Protein AF-A0AAE1PYU4-F1 (afdb_monomer_lite)

Foldseek 3Di:
DDPDDLVRVCVVCQVQQDDPDDPDRDHSSNLVVLLVCCVVPVDLDDDDDDDDDDSVRSVVSNVSVVVVVVVVCVVPVPDPPDPPPD

Organism: NCBI:txid1843537

Secondary structure (DSSP, 8-state):
-PPPPHHHHHHHHHHHH--SS-SSPPPHHHHHHHHHHHHHHS-----SSSSS--HHHHHHHHHHHHHHHHHHHHHH----------

Radius of gyration: 16.15 Å; chains: 1; bounding box: 34×29×56 Å

pLDDT: mean 74.1, std 12.08, range [42.44, 89.62]

Sequence (86 aa):
MSGPSQHELLDEFSPLLRSTKQGNPIPPHTQLLIALRVYASGSFQHIGDTSGPTQASISRIFTRITNIMNTKAAEEINMPSTPQQL

Structure (mmCIF, N/CA/C/O backbone):
data_AF-A0AAE1PYU4-F1
#
_entry.id   AF-A0AAE1PYU4-F1
#
loop_
_atom_site.group_PDB
_atom_site.id
_atom_site.type_symbol
_atom_site.label_atom_id
_atom_site.label_alt_id
_atom_site.label_comp_id
_atom_site.label_asym_id
_atom_site.label_entity_id
_atom_site.label_seq_id
_atom_site.pdbx_PDB_ins_code
_atom_site.Cartn_x
_atom_site.Cartn_y
_atom_site.Cartn_z
_atom_site.occupancy
_atom_site.B_iso_or_equiv
_atom_site.auth_seq_id
_atom_site.auth_comp_id
_atom_site.auth_asym_id
_atom_site.auth_atom_id
_atom_site.pdbx_PDB_model_num
ATOM 1 N N . MET A 1 1 ? -16.392 -18.352 8.904 1.00 45.56 1 MET A N 1
ATOM 2 C CA . MET A 1 1 ? -16.461 -17.041 8.226 1.00 45.56 1 MET A CA 1
ATOM 3 C C . MET A 1 1 ? -15.356 -17.042 7.189 1.00 45.56 1 MET A C 1
ATOM 5 O O . MET A 1 1 ? -14.197 -17.087 7.579 1.00 45.56 1 MET A O 1
ATOM 9 N N . SER A 1 2 ? -15.692 -17.164 5.903 1.00 60.62 2 SER A N 1
ATOM 10 C CA . SER A 1 2 ? -14.681 -17.062 4.845 1.00 60.62 2 SER A CA 1
ATOM 11 C C . SER A 1 2 ? -14.261 -15.595 4.779 1.00 60.62 2 SER A C 1
ATOM 13 O O . SER A 1 2 ? -15.137 -14.736 4.732 1.00 60.62 2 SER A O 1
ATOM 15 N N . GLY A 1 3 ? -12.963 -15.305 4.893 1.00 59.47 3 GLY A N 1
ATOM 16 C CA . GLY A 1 3 ? -12.458 -13.932 4.804 1.00 59.47 3 GLY A CA 1
ATOM 17 C C . GLY A 1 3 ? -12.788 -13.292 3.449 1.00 59.47 3 GLY A C 1
ATOM 18 O O . GLY A 1 3 ? -13.135 -14.022 2.513 1.00 59.47 3 GLY A O 1
ATOM 19 N N . PRO A 1 4 ? -12.682 -11.957 3.332 1.00 68.12 4 PRO A N 1
ATOM 20 C CA . PRO A 1 4 ? -12.968 -11.266 2.081 1.00 68.12 4 PRO A CA 1
ATOM 21 C C . PRO A 1 4 ? -12.102 -11.844 0.961 1.00 68.12 4 PRO A C 1
ATOM 23 O O . PRO A 1 4 ? -10.893 -12.051 1.122 1.00 68.12 4 PRO A O 1
ATOM 26 N N . SER A 1 5 ? -12.733 -12.152 -0.170 1.00 74.31 5 SER A N 1
ATOM 27 C CA . SER A 1 5 ? -12.014 -12.706 -1.317 1.00 74.31 5 SER A CA 1
ATOM 28 C C . SER A 1 5 ? -11.100 -11.636 -1.917 1.00 74.31 5 SER A C 1
ATOM 30 O O . SER A 1 5 ? -11.411 -10.449 -1.867 1.00 74.31 5 SER A O 1
ATOM 32 N N . GLN A 1 6 ? -9.980 -12.033 -2.535 1.00 63.88 6 GLN A N 1
ATOM 33 C CA . GLN A 1 6 ? -9.036 -11.072 -3.132 1.00 63.88 6 GLN A CA 1
ATOM 34 C C . GLN A 1 6 ? -9.719 -10.112 -4.120 1.00 63.88 6 GLN A C 1
ATOM 36 O O . GLN A 1 6 ? -9.373 -8.939 -4.172 1.00 63.88 6 GLN A O 1
ATOM 41 N N . HIS A 1 7 ? -10.725 -10.589 -4.857 1.00 70.56 7 HIS A N 1
ATOM 42 C CA . HIS A 1 7 ? -11.530 -9.771 -5.766 1.00 70.56 7 HIS A CA 1
ATOM 43 C C . HIS A 1 7 ? -12.361 -8.692 -5.055 1.00 70.56 7 HIS A C 1
ATOM 45 O O . HIS A 1 7 ? -12.466 -7.580 -5.555 1.00 70.56 7 HIS A O 1
ATOM 51 N N . GLU A 1 8 ? -12.879 -8.993 -3.868 1.00 76.62 8 GLU A N 1
ATOM 52 C CA . GLU A 1 8 ? -13.721 -8.098 -3.066 1.00 76.62 8 GLU A CA 1
ATOM 53 C C . GLU A 1 8 ? -12.906 -6.914 -2.528 1.00 76.62 8 GLU A C 1
ATOM 55 O O . GLU A 1 8 ? -13.286 -5.755 -2.680 1.00 76.62 8 GLU A O 1
ATOM 60 N N . LEU A 1 9 ? -11.703 -7.204 -2.017 1.00 72.12 9 LEU A N 1
ATOM 61 C CA . LEU A 1 9 ? -10.736 -6.177 -1.623 1.00 72.12 9 LEU A CA 1
ATOM 62 C C . LEU A 1 9 ? -10.276 -5.345 -2.826 1.00 72.12 9 LEU A C 1
ATOM 64 O O . LEU A 1 9 ? -10.031 -4.146 -2.708 1.00 72.12 9 LEU A O 1
ATOM 68 N N . LEU A 1 10 ? -10.142 -5.958 -4.003 1.00 72.44 10 LEU A N 1
ATOM 69 C CA . LEU A 1 10 ? -9.771 -5.218 -5.203 1.00 72.44 10 LEU A CA 1
ATOM 70 C C . LEU A 1 10 ? -10.864 -4.255 -5.645 1.00 72.44 10 LEU A C 1
ATOM 72 O O . LEU A 1 10 ? -10.524 -3.128 -5.992 1.00 72.44 10 LEU A O 1
ATOM 76 N N . ASP A 1 11 ? -12.133 -4.647 -5.613 1.00 79.50 11 ASP A N 1
ATOM 77 C CA . ASP A 1 11 ? -13.236 -3.754 -5.972 1.00 79.50 11 ASP A CA 1
ATOM 78 C C . ASP A 1 11 ? -13.343 -2.568 -5.007 1.00 79.50 11 ASP A C 1
ATOM 80 O O . ASP A 1 11 ? -13.516 -1.429 -5.445 1.00 79.50 11 ASP A O 1
ATOM 84 N N . GLU A 1 12 ? -13.124 -2.802 -3.714 1.00 77.75 12 GLU A N 1
ATOM 85 C CA . GLU A 1 12 ? -13.136 -1.756 -2.692 1.00 77.75 12 GLU A CA 1
ATOM 86 C C . GLU A 1 12 ? -11.959 -0.769 -2.833 1.00 77.75 12 GLU A C 1
ATOM 88 O O . GLU A 1 12 ? -12.134 0.450 -2.750 1.00 77.75 12 GLU A O 1
ATOM 93 N N . PHE A 1 13 ? -10.744 -1.271 -3.080 1.00 73.56 13 PHE A N 1
ATOM 94 C CA . PHE A 1 13 ? -9.535 -0.441 -3.137 1.00 73.56 13 PHE A CA 1
ATOM 95 C C . PHE A 1 13 ? -9.242 0.126 -4.536 1.00 73.56 13 PHE A C 1
ATOM 97 O O . PHE A 1 13 ? -8.561 1.146 -4.658 1.00 73.56 13 PHE A O 1
ATOM 104 N N . SER A 1 14 ? -9.755 -0.482 -5.609 1.00 74.06 14 SER A N 1
ATOM 105 C CA . SER A 1 14 ? -9.573 -0.046 -7.003 1.00 74.06 14 SER A CA 1
ATOM 106 C C . SER A 1 14 ? -9.871 1.441 -7.239 1.00 74.06 14 SER A C 1
ATOM 108 O O . SER A 1 14 ? -9.000 2.117 -7.801 1.00 74.06 14 SER A O 1
ATOM 110 N N . PRO A 1 15 ? -11.014 2.013 -6.804 1.00 73.25 15 PRO A N 1
ATOM 111 C CA . PRO A 1 15 ? -11.282 3.440 -6.992 1.00 73.25 15 PRO A CA 1
ATOM 112 C C . PRO A 1 15 ? -10.291 4.340 -6.235 1.00 73.25 15 PRO A C 1
ATOM 114 O O . PRO A 1 15 ? -9.945 5.412 -6.726 1.00 73.25 15 PRO A O 1
ATOM 117 N N . LEU A 1 16 ? -9.770 3.882 -5.093 1.00 72.81 16 LEU A N 1
ATOM 118 C CA . LEU A 1 16 ? -8.847 4.632 -4.231 1.00 72.81 16 LEU A CA 1
ATOM 119 C C . LEU A 1 16 ? -7.384 4.548 -4.705 1.00 72.81 16 LEU A C 1
ATOM 121 O O . LEU A 1 16 ? -6.580 5.447 -4.441 1.00 72.81 16 LEU A O 1
ATOM 125 N N . LEU A 1 17 ? -7.030 3.486 -5.435 1.00 73.50 17 LEU A N 1
ATOM 126 C CA . LEU A 1 17 ? -5.682 3.215 -5.951 1.00 73.50 17 LEU A CA 1
ATOM 127 C C . LEU A 1 17 ? -5.468 3.660 -7.402 1.00 73.50 17 LEU A C 1
ATOM 129 O O . LEU A 1 17 ? -4.324 3.737 -7.862 1.00 73.50 17 LEU A O 1
ATOM 133 N N . ARG A 1 18 ? -6.533 4.011 -8.132 1.00 66.88 18 ARG A N 1
ATOM 134 C CA . ARG A 1 18 ? -6.410 4.670 -9.440 1.00 66.88 18 ARG A CA 1
ATOM 135 C C . ARG A 1 18 ? -5.684 6.005 -9.253 1.00 66.88 18 ARG A C 1
ATOM 137 O O . ARG A 1 18 ? -6.155 6.905 -8.562 1.00 66.88 18 ARG A O 1
ATOM 144 N N . SER A 1 19 ? -4.473 6.125 -9.798 1.00 61.22 19 SER A N 1
ATOM 145 C CA . SER A 1 19 ? -3.725 7.385 -9.777 1.00 61.22 19 SER A CA 1
ATOM 146 C C . SER A 1 19 ? -4.104 8.248 -10.970 1.00 61.22 19 SER A C 1
ATOM 148 O O . SER A 1 19 ? -4.209 7.768 -12.097 1.00 61.22 19 SER A O 1
ATOM 150 N N . THR A 1 20 ? -4.284 9.536 -10.710 1.00 57.03 20 THR A N 1
ATOM 151 C CA . THR A 1 20 ? -4.619 10.560 -11.690 1.00 57.03 20 THR A CA 1
ATOM 152 C C . THR A 1 20 ? -3.420 10.847 -12.610 1.00 57.03 20 THR A C 1
ATOM 154 O O . THR A 1 20 ? -2.310 11.105 -12.155 1.00 57.03 20 THR A O 1
ATOM 157 N N . LYS A 1 21 ? -3.652 10.796 -13.928 1.00 52.31 21 LYS A N 1
ATOM 158 C CA . LYS A 1 21 ? -2.892 11.499 -14.986 1.00 52.31 21 LYS A CA 1
ATOM 159 C C . LYS A 1 21 ? -1.352 11.336 -15.050 1.00 52.31 21 LYS A C 1
ATOM 161 O O . LYS A 1 21 ? -0.684 12.274 -15.475 1.00 52.31 21 LYS A O 1
ATOM 166 N N . GLN A 1 22 ? -0.758 10.189 -14.711 1.00 53.84 22 GLN A N 1
ATOM 167 C CA . GLN A 1 22 ? 0.645 9.906 -15.083 1.00 53.84 22 GLN A CA 1
ATOM 168 C C . GLN A 1 22 ? 0.741 8.739 -16.063 1.00 53.84 22 GLN A C 1
ATOM 170 O O . GLN A 1 22 ? 0.037 7.749 -15.911 1.00 53.84 22 GLN A O 1
ATOM 175 N N . GLY A 1 23 ? 1.611 8.883 -17.068 1.00 49.50 23 GLY A N 1
ATOM 176 C CA . GLY A 1 23 ? 1.629 8.128 -18.329 1.00 49.50 23 GLY A CA 1
ATOM 177 C C . GLY A 1 23 ? 1.919 6.625 -18.272 1.00 49.50 23 GLY A C 1
ATOM 178 O O . GLY A 1 23 ? 2.081 6.033 -19.332 1.00 49.50 23 GLY A O 1
ATOM 179 N N . ASN A 1 24 ? 1.979 6.004 -17.090 1.00 53.44 24 ASN A N 1
ATOM 180 C CA . ASN A 1 24 ? 1.969 4.545 -16.946 1.00 53.44 24 ASN A CA 1
ATOM 181 C C . ASN A 1 24 ? 1.630 4.135 -15.491 1.00 53.44 24 ASN A C 1
ATOM 183 O O . ASN A 1 24 ? 2.530 3.825 -14.704 1.00 53.44 24 ASN A O 1
ATOM 187 N N . PRO A 1 25 ? 0.359 4.221 -15.057 1.00 67.62 25 PRO A N 1
ATOM 188 C CA . PRO A 1 25 ? 0.001 3.944 -13.673 1.00 67.62 25 PRO A CA 1
ATOM 189 C C . PRO A 1 25 ? 0.060 2.436 -13.401 1.00 67.62 25 PRO A C 1
ATOM 191 O O . PRO A 1 25 ? -0.604 1.648 -14.072 1.00 67.62 25 PRO A O 1
ATOM 194 N N . ILE A 1 26 ? 0.837 2.038 -12.387 1.00 76.69 26 ILE A N 1
ATOM 195 C CA . ILE A 1 26 ? 0.876 0.654 -11.894 1.00 76.69 26 ILE A CA 1
ATOM 196 C C . ILE A 1 26 ? -0.565 0.223 -11.557 1.00 76.69 26 ILE A C 1
ATOM 198 O O . ILE A 1 26 ? -1.246 0.956 -10.829 1.00 76.69 26 ILE A O 1
ATOM 202 N N . PRO A 1 27 ? -1.057 -0.928 -12.055 1.00 80.81 27 PRO A N 1
ATOM 203 C CA . P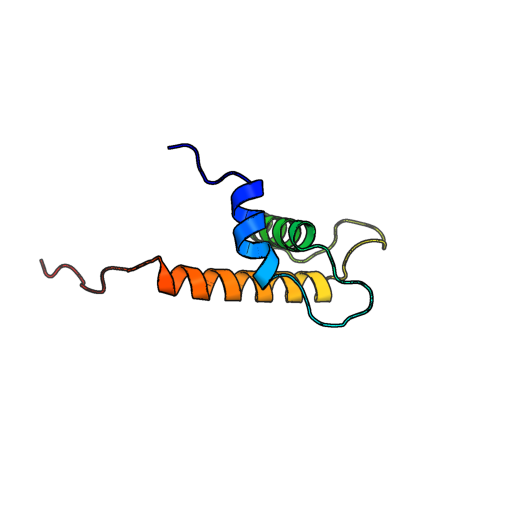RO A 1 27 ? -2.436 -1.347 -11.828 1.00 80.81 27 PRO A CA 1
ATOM 204 C C . PRO A 1 27 ? -2.775 -1.433 -10.331 1.00 80.81 27 PRO A C 1
ATOM 206 O O . PRO A 1 27 ? -1.928 -1.878 -9.553 1.00 80.81 27 PRO A O 1
ATOM 209 N N . PRO A 1 28 ? -4.002 -1.071 -9.907 1.00 81.62 28 PRO A N 1
ATOM 210 C CA . PRO A 1 28 ? -4.437 -1.156 -8.508 1.00 81.62 28 PRO A CA 1
ATOM 211 C C . PRO A 1 28 ? -4.133 -2.501 -7.837 1.00 81.62 28 PRO A C 1
ATOM 213 O O . PRO A 1 28 ? -3.641 -2.538 -6.714 1.00 81.62 28 PRO A O 1
ATOM 216 N N . HIS A 1 29 ? -4.338 -3.604 -8.561 1.00 82.69 29 HIS A N 1
ATOM 217 C CA . HIS A 1 29 ? -4.029 -4.943 -8.065 1.00 82.69 29 HIS A CA 1
ATOM 218 C C . HIS A 1 29 ? -2.536 -5.127 -7.779 1.00 82.69 29 HIS A C 1
ATOM 220 O O . HIS A 1 29 ? -2.152 -5.592 -6.709 1.00 82.69 29 HIS A O 1
ATOM 226 N N . THR A 1 30 ? -1.676 -4.685 -8.695 1.00 83.06 30 THR A N 1
ATOM 227 C CA . THR A 1 30 ? -0.224 -4.725 -8.515 1.00 83.06 30 THR A CA 1
ATOM 228 C C . THR A 1 30 ? 0.219 -3.838 -7.353 1.00 83.06 30 THR A C 1
ATOM 230 O O . THR A 1 30 ? 1.092 -4.236 -6.589 1.00 83.06 30 THR A O 1
ATOM 233 N N . GLN A 1 31 ? -0.401 -2.668 -7.170 1.00 86.25 31 GLN A N 1
ATOM 234 C CA . GLN A 1 31 ? -0.131 -1.805 -6.018 1.00 86.25 31 GLN A CA 1
ATOM 235 C C . GLN A 1 31 ? -0.454 -2.518 -4.695 1.00 86.25 31 GLN A C 1
ATOM 237 O O . GLN A 1 31 ? 0.370 -2.504 -3.780 1.00 86.25 31 GLN A O 1
ATOM 242 N N . LEU A 1 32 ? -1.609 -3.190 -4.614 1.00 85.88 32 LEU A N 1
ATOM 243 C CA . LEU A 1 32 ? -2.025 -3.931 -3.422 1.00 85.88 32 LEU A CA 1
ATOM 244 C C . LEU A 1 32 ? -1.067 -5.086 -3.104 1.00 85.88 32 LEU A C 1
ATOM 246 O O . LEU A 1 32 ? -0.599 -5.204 -1.974 1.00 85.88 32 LEU A O 1
ATOM 250 N N . LEU A 1 33 ? -0.703 -5.885 -4.110 1.00 85.94 33 LEU A N 1
ATOM 251 C CA . LEU A 1 33 ? 0.256 -6.982 -3.952 1.00 85.94 33 LEU A CA 1
ATOM 252 C C . LEU A 1 33 ? 1.638 -6.488 -3.499 1.00 85.94 33 LEU A C 1
ATOM 254 O O . LEU A 1 33 ? 2.276 -7.126 -2.663 1.00 85.94 33 LEU A O 1
ATOM 258 N N . ILE A 1 34 ? 2.091 -5.337 -4.007 1.00 86.31 34 ILE A N 1
ATOM 259 C CA . ILE A 1 34 ? 3.342 -4.705 -3.570 1.00 86.31 34 ILE A CA 1
ATOM 260 C C . ILE A 1 34 ? 3.269 -4.336 -2.085 1.00 86.31 34 ILE A C 1
ATOM 262 O O . ILE A 1 34 ? 4.199 -4.648 -1.344 1.00 86.31 34 ILE A O 1
ATOM 266 N N . ALA A 1 35 ? 2.181 -3.709 -1.631 1.00 87.50 35 ALA A N 1
ATOM 267 C CA . ALA A 1 35 ? 2.040 -3.356 -0.220 1.00 87.50 35 ALA A CA 1
ATOM 268 C C . ALA A 1 35 ? 1.966 -4.593 0.681 1.00 87.50 35 ALA A C 1
ATOM 270 O O . ALA A 1 35 ? 2.672 -4.647 1.683 1.00 87.50 35 ALA A O 1
ATOM 271 N N . LEU A 1 36 ? 1.189 -5.612 0.301 1.00 87.00 36 LEU A N 1
ATOM 272 C CA . LEU A 1 36 ? 1.107 -6.881 1.033 1.00 87.00 36 LEU A CA 1
ATOM 273 C C . LEU A 1 36 ? 2.474 -7.553 1.158 1.00 87.00 36 LEU A C 1
ATOM 275 O O . LEU A 1 36 ? 2.846 -8.017 2.235 1.00 87.00 36 LEU A O 1
ATOM 279 N N . ARG A 1 37 ? 3.262 -7.544 0.080 1.00 85.44 37 ARG A N 1
ATOM 280 C CA . ARG A 1 37 ? 4.635 -8.046 0.107 1.00 85.44 37 ARG A CA 1
ATOM 281 C C . ARG A 1 37 ? 5.494 -7.284 1.115 1.00 85.44 37 ARG A C 1
ATOM 283 O O . ARG A 1 37 ? 6.240 -7.920 1.856 1.00 85.44 37 ARG A O 1
ATOM 290 N N . VAL A 1 38 ? 5.397 -5.955 1.152 1.00 86.25 38 VAL A N 1
ATOM 291 C CA . VAL A 1 38 ? 6.137 -5.127 2.118 1.00 86.25 38 VAL A CA 1
ATOM 292 C C . VAL A 1 38 ? 5.680 -5.411 3.548 1.00 86.25 38 VAL A C 1
ATOM 294 O O . VAL A 1 38 ? 6.536 -5.577 4.409 1.00 86.25 38 VAL A O 1
ATOM 297 N N . TYR A 1 39 ? 4.375 -5.539 3.809 1.00 87.12 39 TYR A N 1
ATOM 298 C CA . TYR A 1 39 ? 3.871 -5.902 5.139 1.00 87.12 39 TYR A CA 1
ATOM 299 C C . TYR A 1 39 ? 4.405 -7.256 5.614 1.00 87.12 39 TYR A C 1
ATOM 301 O O . TYR A 1 39 ? 4.801 -7.381 6.767 1.00 87.12 39 TYR A O 1
ATOM 309 N N . ALA A 1 40 ? 4.462 -8.250 4.724 1.00 86.62 40 ALA A N 1
ATOM 310 C CA . ALA A 1 40 ? 4.971 -9.577 5.056 1.00 86.62 40 ALA A CA 1
ATOM 311 C C . ALA A 1 40 ? 6.502 -9.620 5.206 1.00 86.62 40 ALA A C 1
ATOM 313 O O . ALA A 1 40 ? 7.021 -10.353 6.041 1.00 86.62 40 ALA A O 1
ATOM 314 N N . SER A 1 41 ? 7.231 -8.856 4.384 1.00 85.25 41 SER A N 1
ATOM 315 C C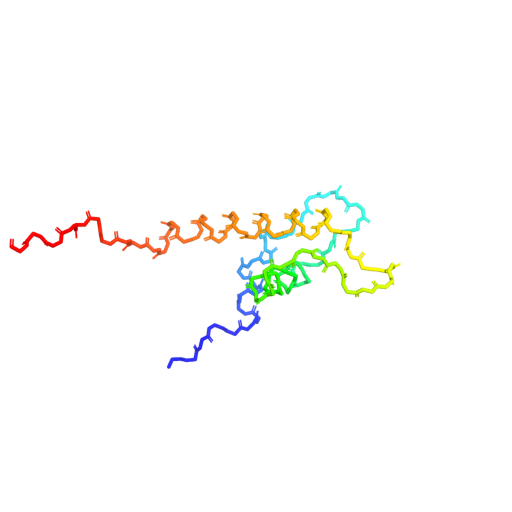A . SER A 1 41 ? 8.699 -8.937 4.298 1.00 85.25 41 SER A CA 1
ATOM 316 C C . SER A 1 41 ? 9.428 -7.894 5.151 1.00 85.25 41 SER A C 1
ATOM 318 O O . SER A 1 41 ? 10.628 -8.023 5.368 1.00 85.25 41 SER A O 1
ATOM 320 N N . GLY A 1 42 ? 8.758 -6.811 5.554 1.00 84.00 42 GLY A N 1
ATOM 321 C CA . GLY A 1 42 ? 9.361 -5.676 6.262 1.00 84.00 42 GLY A CA 1
ATOM 322 C C . GLY A 1 42 ? 10.376 -4.863 5.443 1.00 84.00 42 GLY A C 1
ATOM 323 O O . GLY A 1 42 ? 11.094 -4.042 6.006 1.00 84.00 42 GLY A O 1
ATOM 324 N N . SER A 1 43 ? 10.468 -5.078 4.125 1.00 81.38 43 SER A N 1
ATOM 325 C CA . SER A 1 43 ? 11.484 -4.458 3.266 1.00 81.38 43 SER A CA 1
ATOM 326 C C . SER A 1 43 ? 10.898 -3.906 1.971 1.00 81.38 43 SER A C 1
ATOM 328 O O . SER A 1 43 ? 10.076 -4.541 1.310 1.00 81.38 43 SER A O 1
ATOM 330 N N . PHE A 1 44 ? 11.384 -2.724 1.585 1.00 79.75 44 PHE A N 1
ATOM 331 C CA . PHE A 1 44 ? 11.062 -2.045 0.327 1.00 79.75 44 PHE A CA 1
ATOM 332 C C . PHE A 1 44 ? 12.008 -2.422 -0.822 1.00 79.75 44 PHE A C 1
ATOM 334 O O . PHE A 1 44 ? 11.903 -1.862 -1.916 1.00 79.75 44 PHE A O 1
ATOM 341 N N . GLN A 1 45 ? 12.972 -3.314 -0.578 1.00 74.31 45 GLN A N 1
ATOM 342 C CA . GLN A 1 45 ? 13.991 -3.657 -1.562 1.00 74.31 45 GLN A CA 1
ATOM 343 C C . GLN A 1 45 ? 13.414 -4.483 -2.720 1.00 74.31 45 GLN A C 1
ATOM 345 O O . GLN A 1 45 ? 12.617 -5.417 -2.555 1.00 74.31 45 GLN A O 1
ATOM 350 N N . HIS A 1 46 ? 13.849 -4.127 -3.925 1.00 67.00 46 HIS A N 1
ATOM 351 C CA . HIS A 1 46 ? 13.565 -4.892 -5.129 1.00 67.00 46 HIS A CA 1
ATOM 352 C C . HIS A 1 46 ? 14.386 -6.189 -5.120 1.00 67.00 46 HIS A C 1
ATOM 354 O O . HIS A 1 46 ? 15.577 -6.149 -4.820 1.00 67.00 46 HIS A O 1
ATOM 360 N N . ILE A 1 47 ? 13.769 -7.329 -5.448 1.00 58.91 47 ILE A N 1
ATOM 361 C CA . ILE A 1 47 ? 14.502 -8.586 -5.664 1.00 58.91 47 ILE A CA 1
ATOM 362 C C . ILE A 1 47 ? 14.826 -8.645 -7.163 1.00 58.91 47 ILE A C 1
ATOM 364 O O . ILE A 1 47 ? 13.962 -9.016 -7.948 1.00 58.91 47 ILE A O 1
ATOM 368 N N . GLY A 1 48 ? 16.041 -8.258 -7.556 1.00 52.12 48 GLY A N 1
ATOM 369 C CA . GLY A 1 48 ? 16.609 -8.588 -8.874 1.00 52.12 48 GLY A CA 1
ATOM 370 C C . GLY A 1 48 ? 16.364 -7.608 -10.033 1.00 52.12 48 GLY A C 1
ATOM 371 O O . GLY A 1 48 ? 15.492 -6.745 -9.980 1.00 52.12 48 GLY A O 1
ATOM 372 N N . ASP A 1 49 ? 17.206 -7.753 -11.062 1.00 56.66 49 ASP A N 1
ATOM 373 C CA . ASP A 1 49 ? 17.525 -6.794 -12.128 1.00 56.66 49 ASP A CA 1
ATOM 374 C C . ASP A 1 49 ? 16.326 -6.186 -12.893 1.00 56.66 49 ASP A C 1
ATOM 376 O O . ASP A 1 49 ? 15.676 -6.801 -13.734 1.00 56.66 49 ASP A O 1
ATOM 380 N N . THR A 1 50 ? 16.104 -4.904 -12.603 1.00 55.50 50 THR A N 1
ATOM 381 C CA . THR A 1 50 ? 15.824 -3.799 -13.537 1.00 55.50 50 THR A CA 1
ATOM 382 C C . THR A 1 50 ? 14.701 -3.931 -14.578 1.00 55.50 50 THR A C 1
ATOM 384 O O . THR A 1 50 ? 14.823 -3.431 -15.695 1.00 55.50 50 THR A O 1
ATOM 387 N N . SER A 1 51 ? 13.543 -4.481 -14.203 1.00 61.94 51 SER A N 1
ATOM 388 C CA . SER A 1 51 ? 12.288 -4.244 -14.951 1.00 61.94 51 SER A CA 1
ATOM 389 C C . SER A 1 51 ? 11.071 -3.876 -14.089 1.00 61.94 51 SER A C 1
ATOM 391 O O . SER A 1 51 ? 10.026 -3.504 -14.625 1.00 61.94 51 SER A O 1
ATOM 393 N N . GLY A 1 52 ? 11.189 -3.931 -12.758 1.00 68.94 52 GLY A N 1
ATOM 394 C CA . GLY A 1 52 ? 10.089 -3.633 -11.840 1.00 68.94 52 GLY A CA 1
ATOM 395 C C . GLY A 1 52 ? 10.090 -2.213 -11.242 1.00 68.94 52 GLY A C 1
ATOM 396 O O . GLY A 1 52 ? 10.996 -1.413 -11.484 1.00 68.94 52 GLY A O 1
ATOM 397 N N . PRO A 1 53 ? 9.068 -1.873 -10.427 1.00 73.31 53 PRO A N 1
ATOM 398 C CA . PRO A 1 53 ? 8.962 -0.573 -9.766 1.00 73.31 53 PRO A CA 1
ATOM 399 C C . PRO A 1 53 ? 10.188 -0.243 -8.910 1.00 73.31 53 PRO A C 1
ATOM 401 O O . PRO A 1 53 ? 10.617 -1.050 -8.086 1.00 73.31 53 PRO A O 1
ATOM 404 N N . THR A 1 54 ? 10.711 0.976 -9.042 1.00 82.19 54 THR A N 1
ATOM 405 C CA . THR A 1 54 ? 11.814 1.450 -8.194 1.00 82.19 54 THR A C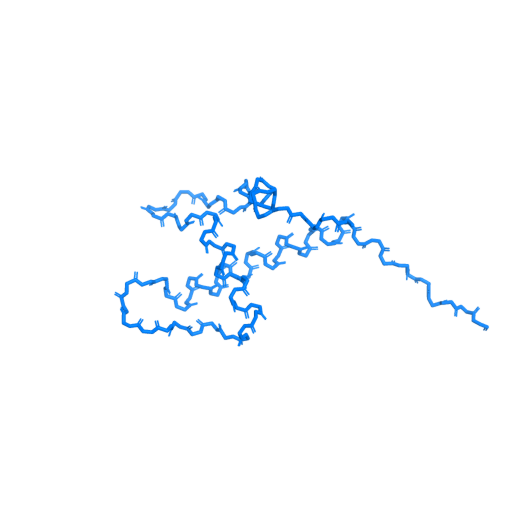A 1
ATOM 406 C C . THR A 1 54 ? 11.428 1.404 -6.713 1.00 82.19 54 THR A C 1
ATOM 408 O O . THR A 1 54 ? 10.248 1.503 -6.365 1.00 82.19 54 THR A O 1
ATOM 411 N N . GLN A 1 55 ? 12.417 1.322 -5.817 1.00 83.69 55 GLN A N 1
ATOM 412 C CA . GLN A 1 55 ? 12.180 1.398 -4.368 1.00 83.69 55 GLN A CA 1
ATOM 413 C C . GLN A 1 55 ? 11.336 2.634 -3.992 1.00 83.69 55 GLN A C 1
ATOM 415 O O . GLN A 1 55 ? 10.444 2.547 -3.150 1.00 83.69 55 GLN A O 1
ATOM 420 N N . ALA A 1 56 ? 11.557 3.772 -4.660 1.00 83.62 56 ALA A N 1
ATOM 421 C CA . ALA A 1 56 ? 10.767 4.985 -4.458 1.00 83.62 56 ALA A CA 1
ATOM 422 C C . ALA A 1 56 ? 9.291 4.799 -4.854 1.00 83.62 56 ALA A C 1
ATOM 424 O O . ALA A 1 56 ? 8.397 5.264 -4.148 1.00 83.62 56 ALA A O 1
ATOM 425 N N . SER A 1 57 ? 9.014 4.102 -5.958 1.00 82.81 57 SER A N 1
ATOM 426 C CA . SER A 1 57 ? 7.647 3.751 -6.356 1.00 82.81 57 SER A CA 1
ATOM 427 C C . SER A 1 57 ? 6.992 2.791 -5.363 1.00 82.81 57 SER A C 1
ATOM 429 O O . SER A 1 57 ? 5.844 3.012 -4.985 1.00 82.81 57 SER A O 1
ATOM 431 N N . ILE A 1 58 ? 7.724 1.779 -4.888 1.00 85.75 58 ILE A N 1
ATOM 432 C CA . ILE A 1 58 ? 7.249 0.831 -3.865 1.00 85.75 58 ILE A CA 1
ATOM 433 C C . ILE A 1 58 ? 6.894 1.577 -2.574 1.00 85.75 58 ILE A C 1
ATOM 435 O O . ILE A 1 58 ? 5.807 1.384 -2.037 1.00 85.75 58 ILE A O 1
ATOM 439 N N . SER A 1 59 ? 7.771 2.467 -2.105 1.00 86.75 59 SER A N 1
ATOM 440 C CA . SER A 1 59 ? 7.531 3.282 -0.910 1.00 86.75 59 SER A CA 1
ATOM 441 C C . SER A 1 59 ? 6.291 4.170 -1.067 1.00 86.75 59 SER A C 1
ATOM 443 O O . SER A 1 59 ? 5.421 4.149 -0.201 1.00 86.75 59 SER A O 1
ATOM 445 N N . ARG A 1 60 ? 6.135 4.869 -2.202 1.00 85.94 60 ARG A N 1
ATOM 446 C CA . ARG A 1 60 ? 4.941 5.693 -2.476 1.00 85.94 60 ARG A CA 1
ATOM 447 C C . ARG A 1 60 ? 3.654 4.870 -2.491 1.00 85.94 60 ARG A C 1
ATOM 449 O O . ARG A 1 60 ? 2.655 5.303 -1.921 1.00 85.94 60 ARG A O 1
ATOM 456 N N . ILE A 1 61 ? 3.677 3.697 -3.126 1.00 86.19 61 ILE A N 1
ATOM 457 C CA . ILE A 1 61 ? 2.543 2.763 -3.153 1.00 86.19 61 ILE A CA 1
ATOM 458 C C . ILE A 1 61 ? 2.184 2.321 -1.734 1.00 86.19 61 ILE A C 1
ATOM 460 O O . ILE A 1 61 ? 1.021 2.394 -1.343 1.00 86.19 61 ILE A O 1
ATOM 464 N N . PHE A 1 62 ? 3.182 1.909 -0.954 1.00 87.31 62 PHE A N 1
ATOM 465 C CA . PHE A 1 62 ? 2.986 1.445 0.412 1.00 87.31 62 PHE A CA 1
ATOM 466 C C . PHE A 1 62 ? 2.400 2.536 1.311 1.00 87.31 62 PHE A C 1
ATOM 468 O O . PHE A 1 62 ? 1.402 2.297 1.986 1.00 87.31 62 PHE A O 1
ATOM 475 N N . THR A 1 63 ? 2.956 3.750 1.280 1.00 88.44 63 THR A N 1
ATOM 476 C CA . THR A 1 63 ? 2.427 4.887 2.046 1.00 88.44 63 THR A CA 1
ATOM 477 C C . THR A 1 63 ? 0.997 5.219 1.631 1.00 88.44 63 THR A C 1
ATOM 479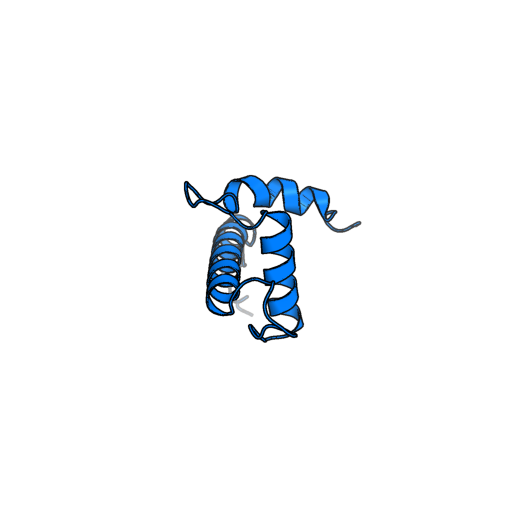 O O . THR A 1 63 ? 0.145 5.423 2.491 1.00 88.44 63 THR A O 1
ATOM 482 N N . ARG A 1 64 ? 0.695 5.218 0.325 1.00 87.06 64 ARG A N 1
ATOM 483 C CA . ARG A 1 64 ? -0.668 5.457 -0.171 1.00 87.06 64 ARG A CA 1
ATOM 484 C C . ARG A 1 64 ? -1.654 4.415 0.357 1.00 87.06 64 ARG A C 1
ATOM 486 O O . ARG A 1 64 ? -2.707 4.794 0.856 1.00 87.06 64 ARG A O 1
ATOM 493 N N . ILE A 1 65 ? -1.314 3.129 0.267 1.00 87.31 65 ILE A N 1
ATOM 494 C CA . ILE A 1 65 ? -2.171 2.037 0.752 1.00 87.31 65 ILE A CA 1
ATOM 495 C C . ILE A 1 65 ? -2.330 2.101 2.268 1.00 87.31 65 ILE A C 1
ATOM 497 O O . ILE A 1 65 ? -3.446 1.975 2.757 1.00 87.31 65 ILE A O 1
ATOM 501 N N . THR A 1 66 ? -1.249 2.374 2.998 1.00 89.62 66 THR A N 1
ATOM 502 C CA . THR A 1 66 ? -1.288 2.532 4.458 1.00 89.62 66 THR A CA 1
ATOM 503 C C . THR A 1 66 ? -2.233 3.658 4.860 1.00 89.62 66 THR A C 1
ATOM 505 O O . THR A 1 66 ? -3.053 3.471 5.749 1.00 89.62 66 THR A O 1
ATOM 508 N N . ASN A 1 67 ? -2.177 4.803 4.176 1.00 88.50 67 ASN A N 1
ATOM 509 C CA . ASN A 1 67 ? -3.075 5.923 4.450 1.00 88.50 67 ASN A CA 1
ATOM 510 C C . ASN A 1 67 ? -4.538 5.563 4.170 1.00 88.50 67 ASN A C 1
ATOM 512 O O . ASN A 1 67 ? -5.391 5.847 5.002 1.00 88.50 67 ASN A O 1
ATOM 516 N N . ILE A 1 68 ? -4.822 4.900 3.041 1.00 86.00 68 ILE A N 1
ATOM 517 C CA . ILE A 1 68 ? -6.178 4.432 2.711 1.00 86.00 68 ILE A CA 1
ATOM 518 C C . ILE A 1 68 ? -6.693 3.470 3.786 1.00 86.00 68 ILE A C 1
ATOM 520 O O . ILE A 1 68 ? -7.815 3.627 4.264 1.00 86.00 68 ILE A O 1
ATOM 524 N N . MET A 1 69 ? -5.868 2.499 4.189 1.00 85.25 69 MET A N 1
ATOM 525 C CA . MET A 1 69 ? -6.229 1.557 5.245 1.00 85.25 69 MET A CA 1
ATOM 526 C C . MET A 1 69 ? -6.430 2.257 6.583 1.00 85.25 69 MET A C 1
ATOM 528 O O . MET A 1 69 ? -7.350 1.893 7.293 1.00 85.25 69 MET A O 1
ATOM 532 N N . ASN A 1 70 ? -5.631 3.270 6.918 1.00 86.31 70 ASN A N 1
ATOM 533 C CA . ASN A 1 70 ? -5.792 4.021 8.160 1.00 86.31 70 ASN A CA 1
ATOM 534 C C . ASN A 1 70 ? -7.093 4.838 8.175 1.00 86.31 70 ASN A C 1
ATOM 536 O O . ASN A 1 70 ? -7.777 4.876 9.191 1.00 86.31 70 ASN A O 1
ATOM 540 N N . THR A 1 71 ? -7.468 5.453 7.049 1.00 83.94 71 THR A N 1
ATOM 541 C CA . THR A 1 71 ? -8.761 6.140 6.918 1.00 83.94 71 THR A CA 1
ATOM 542 C C . THR A 1 71 ? -9.919 5.163 7.098 1.00 83.94 71 THR A C 1
ATOM 544 O O . THR A 1 71 ? -10.786 5.411 7.926 1.00 83.94 71 THR A O 1
ATOM 547 N N . LYS A 1 72 ? -9.889 4.014 6.412 1.00 80.88 72 LYS A N 1
ATOM 548 C CA . LYS A 1 72 ? -10.917 2.973 6.567 1.00 80.88 72 LYS A CA 1
ATOM 549 C C . LYS A 1 72 ? -10.933 2.359 7.963 1.00 80.88 72 LYS A C 1
ATOM 551 O O . LYS A 1 72 ? -11.991 2.108 8.517 1.00 80.88 72 LYS A O 1
ATOM 556 N N . ALA A 1 73 ? -9.766 2.143 8.560 1.00 80.62 73 ALA A N 1
ATOM 557 C CA . ALA A 1 73 ? -9.650 1.645 9.921 1.00 80.62 73 ALA A CA 1
ATOM 558 C C . ALA A 1 73 ? -10.271 2.625 10.919 1.00 80.62 73 ALA A C 1
ATOM 560 O O . ALA A 1 73 ? -10.941 2.188 11.839 1.00 80.62 73 ALA A O 1
ATOM 561 N N . ALA A 1 74 ? -10.113 3.934 10.733 1.00 76.19 74 ALA A N 1
ATOM 562 C CA . ALA A 1 74 ? -10.784 4.917 11.579 1.00 76.19 74 ALA A CA 1
ATOM 563 C C . ALA A 1 74 ? -12.317 4.918 11.406 1.00 76.19 74 ALA A C 1
ATOM 565 O O . ALA A 1 74 ? -13.028 5.254 12.348 1.00 76.19 74 ALA A O 1
ATOM 566 N N . GLU A 1 75 ? -12.822 4.551 10.224 1.00 78.44 75 GLU A N 1
ATOM 567 C CA . GLU A 1 75 ? -14.261 4.438 9.939 1.00 78.44 75 GLU A CA 1
ATOM 568 C C . GLU A 1 75 ? -14.872 3.149 10.518 1.00 78.44 75 GLU A C 1
ATOM 570 O O . GLU A 1 75 ? -15.975 3.175 11.059 1.00 78.44 75 GLU A O 1
ATOM 575 N N . GLU A 1 76 ? -14.144 2.033 10.441 1.00 75.31 76 GLU A N 1
ATOM 576 C CA . GLU A 1 76 ? -14.655 0.692 10.762 1.00 75.31 76 GLU A CA 1
ATOM 577 C C . GLU A 1 76 ? -14.225 0.187 12.151 1.00 75.31 76 GLU A C 1
ATOM 579 O O . GLU A 1 76 ? -14.938 -0.580 12.802 1.00 75.31 76 GLU A O 1
ATOM 584 N N . ILE A 1 77 ? -13.055 0.604 12.644 1.00 73.56 77 ILE A N 1
ATOM 585 C CA . ILE A 1 77 ? -12.517 0.190 13.944 1.00 73.56 77 ILE A CA 1
ATOM 586 C C . ILE A 1 77 ? -12.948 1.202 15.001 1.00 73.56 77 ILE A C 1
ATOM 588 O O . ILE A 1 77 ? -12.241 2.153 15.333 1.00 73.56 77 ILE A O 1
ATOM 592 N N . ASN A 1 78 ? -14.106 0.944 15.599 1.00 68.62 78 ASN A N 1
ATOM 593 C CA . ASN A 1 78 ? -14.551 1.651 16.793 1.00 68.62 78 ASN A CA 1
ATOM 594 C C . ASN A 1 78 ? -13.844 1.048 18.020 1.00 68.62 78 ASN A C 1
ATOM 596 O O . ASN A 1 78 ? -14.372 0.162 18.696 1.00 68.62 78 ASN A O 1
ATOM 600 N N . MET A 1 79 ? -12.592 1.452 18.262 1.00 65.88 79 MET A N 1
ATOM 601 C CA . MET A 1 79 ? -11.869 1.027 19.463 1.00 65.88 79 MET A CA 1
ATOM 602 C C . MET A 1 79 ? -12.610 1.554 20.700 1.00 65.88 79 MET A C 1
ATOM 604 O O . MET A 1 79 ? -12.857 2.758 20.783 1.00 65.88 79 MET A O 1
ATOM 608 N N . PRO A 1 80 ? -12.968 0.696 21.673 1.00 64.44 80 PRO A N 1
ATOM 609 C CA . PRO A 1 80 ? -13.583 1.168 22.903 1.00 64.44 80 PRO A CA 1
ATOM 610 C C . PRO A 1 80 ? -12.583 2.064 23.641 1.00 64.44 80 PRO A C 1
ATOM 612 O O . PRO A 1 80 ? -11.560 1.602 24.139 1.00 64.44 80 PRO A O 1
ATOM 615 N N . SER A 1 81 ? -12.879 3.362 23.704 1.00 65.81 81 SER A N 1
ATOM 616 C CA . SER A 1 81 ? -12.032 4.376 24.350 1.00 65.81 81 SER A CA 1
ATOM 617 C C . SER A 1 81 ? -12.072 4.339 25.881 1.00 65.81 81 SER A C 1
ATOM 619 O O . SER A 1 81 ? -11.594 5.267 26.530 1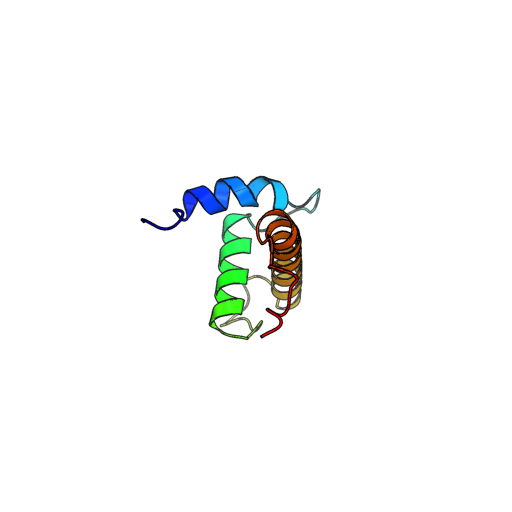.00 65.81 81 SER A O 1
ATOM 621 N N . THR A 1 82 ? -12.646 3.305 26.489 1.00 62.88 82 THR A N 1
ATOM 622 C CA . THR A 1 82 ? -12.729 3.176 27.941 1.00 62.88 82 THR A CA 1
ATOM 623 C C . THR A 1 82 ? -11.718 2.147 28.436 1.00 62.88 82 THR A C 1
ATOM 625 O O . THR A 1 82 ? -11.900 0.949 28.209 1.00 62.88 82 THR A O 1
ATOM 628 N N . PRO A 1 83 ? -10.680 2.567 29.188 1.00 63.53 83 PRO A N 1
ATOM 629 C CA . PRO A 1 83 ? -10.100 1.687 30.186 1.00 63.53 83 PRO A CA 1
ATOM 630 C C . PRO A 1 83 ? -11.264 1.227 31.059 1.00 63.53 83 PRO A C 1
ATOM 632 O O . PRO A 1 83 ? -11.935 2.052 31.682 1.00 63.53 83 PRO A O 1
ATOM 635 N N . GLN A 1 84 ? -11.569 -0.067 31.037 1.00 57.72 84 GLN A N 1
ATOM 636 C CA . GLN A 1 84 ? -12.507 -0.660 31.978 1.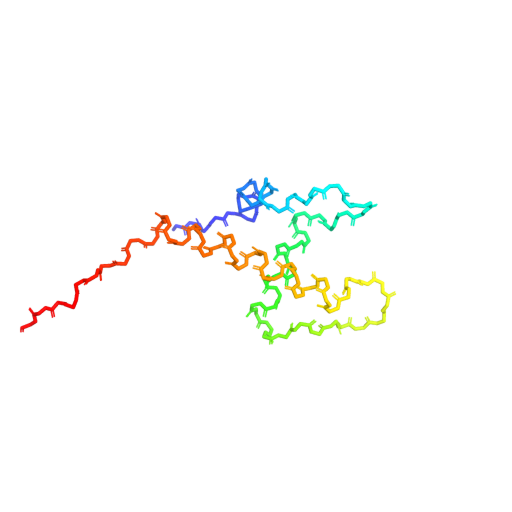00 57.72 84 GLN A CA 1
ATOM 637 C C . GLN A 1 84 ? -11.964 -0.357 33.378 1.00 57.72 84 GLN A C 1
ATOM 639 O O . GLN A 1 84 ? -10.964 -0.933 33.799 1.00 57.72 84 GLN A O 1
ATOM 644 N N . GLN A 1 85 ? -12.566 0.628 34.046 1.00 51.75 85 GLN A N 1
ATOM 645 C CA . GLN A 1 85 ? -12.290 0.928 35.442 1.00 51.75 85 GLN A CA 1
ATOM 646 C C . GLN A 1 85 ? -12.807 -0.266 36.249 1.00 51.75 85 GLN A C 1
ATOM 648 O O . GLN A 1 85 ? -14.018 -0.440 36.387 1.00 51.75 85 GLN A O 1
ATOM 653 N N . LEU A 1 86 ? -11.870 -1.123 36.660 1.00 42.44 86 LEU A N 1
ATOM 654 C CA . LEU A 1 86 ? -12.050 -2.153 37.683 1.00 42.44 86 LEU A CA 1
ATOM 655 C C . LEU A 1 86 ? -12.182 -1.512 39.066 1.00 42.44 86 LEU A C 1
ATOM 657 O O . LEU A 1 86 ? -11.469 -0.510 39.313 1.00 42.44 86 LEU A O 1
#